Protein AF-A0A2W5URW1-F1 (afdb_monomer_lite)

Sequence (101 aa):
MTDADARSLTDVIAAGRPHHLDSVLAIVEPGADFSPEARQAFMGMGPVKIEKHVYVAVVVHSAPLRVLLSFVIRMSGAVSSTRFFESEAAAARWLHASLDT

Radius of gyration: 13.68 Å; chains: 1; bounding box: 35×24×35 Å

Structure (mmCIF, N/CA/C/O backbone):
data_AF-A0A2W5URW1-F1
#
_entry.id   AF-A0A2W5URW1-F1
#
loop_
_atom_site.group_PDB
_atom_site.id
_atom_site.type_symbol
_atom_site.label_atom_id
_atom_site.label_alt_id
_atom_site.label_comp_id
_atom_site.label_asym_id
_atom_site.label_entity_id
_atom_site.label_seq_id
_atom_site.pdbx_PDB_ins_code
_atom_site.Cartn_x
_atom_site.Cartn_y
_atom_site.Cartn_z
_atom_site.occupancy
_atom_site.B_iso_or_equiv
_atom_site.auth_seq_id
_atom_site.auth_comp_id
_atom_site.auth_asym_id
_atom_site.auth_atom_id
_atom_site.pdbx_PDB_model_num
ATOM 1 N N . MET A 1 1 ? -0.990 -2.790 13.512 1.00 61.00 1 MET A N 1
ATOM 2 C CA . MET A 1 1 ? 0.465 -2.655 13.315 1.00 61.00 1 MET A CA 1
ATOM 3 C C . MET A 1 1 ? 1.049 -1.985 14.544 1.00 61.00 1 MET A C 1
ATOM 5 O O . MET A 1 1 ? 0.560 -0.931 14.934 1.00 61.00 1 MET A O 1
ATOM 9 N N . THR A 1 2 ? 2.018 -2.630 15.174 1.00 71.62 2 THR A N 1
ATOM 10 C CA . THR A 1 2 ? 2.778 -2.148 16.333 1.00 71.62 2 THR A CA 1
ATOM 11 C C . THR A 1 2 ? 4.132 -1.578 15.889 1.00 71.62 2 THR A C 1
ATOM 13 O O . THR A 1 2 ? 4.537 -1.762 14.742 1.00 71.62 2 THR A O 1
ATOM 16 N N . ASP A 1 3 ? 4.857 -0.903 16.788 1.00 69.62 3 ASP A N 1
ATOM 17 C CA . ASP A 1 3 ? 6.235 -0.447 16.514 1.00 69.62 3 ASP A CA 1
ATOM 18 C C . ASP A 1 3 ? 7.179 -1.624 16.204 1.00 69.62 3 ASP A C 1
ATOM 20 O O . ASP A 1 3 ? 8.050 -1.524 15.342 1.00 69.62 3 ASP A O 1
ATOM 24 N N . ALA A 1 4 ? 6.967 -2.773 16.854 1.00 73.81 4 ALA A N 1
ATOM 25 C CA . ALA A 1 4 ? 7.728 -3.989 16.581 1.00 73.81 4 ALA A CA 1
ATOM 26 C C . ALA A 1 4 ? 7.505 -4.484 15.142 1.00 73.81 4 ALA A C 1
ATOM 28 O O . ALA A 1 4 ? 8.476 -4.781 14.449 1.00 73.81 4 ALA A O 1
ATOM 29 N N . ASP A 1 5 ? 6.255 -4.474 14.665 1.00 70.94 5 ASP A N 1
ATOM 30 C CA . ASP A 1 5 ? 5.925 -4.866 13.287 1.00 70.94 5 ASP A CA 1
ATOM 31 C C . ASP A 1 5 ? 6.606 -3.940 12.264 1.00 70.94 5 ASP A C 1
ATOM 33 O O . ASP A 1 5 ? 7.150 -4.402 11.260 1.00 70.94 5 ASP A O 1
ATOM 37 N N . ALA A 1 6 ? 6.624 -2.629 12.535 1.00 69.56 6 ALA A N 1
ATOM 38 C CA . ALA A 1 6 ? 7.269 -1.644 11.667 1.00 69.56 6 ALA A CA 1
ATOM 39 C C . ALA A 1 6 ? 8.794 -1.846 11.589 1.00 69.56 6 ALA A C 1
ATOM 41 O O . ALA A 1 6 ? 9.386 -1.734 10.510 1.00 69.56 6 ALA A O 1
ATOM 42 N N . ARG A 1 7 ? 9.436 -2.190 12.714 1.00 74.38 7 ARG A N 1
ATOM 43 C CA . ARG A 1 7 ? 10.872 -2.508 12.758 1.00 74.38 7 ARG A CA 1
ATOM 44 C C . ARG A 1 7 ? 11.191 -3.785 11.991 1.00 74.38 7 ARG A C 1
ATOM 46 O O . ARG A 1 7 ? 12.072 -3.758 11.139 1.00 74.38 7 ARG A O 1
ATOM 53 N N . SER A 1 8 ? 10.438 -4.861 12.221 1.00 78.69 8 SER A N 1
ATOM 54 C CA . SER A 1 8 ? 10.636 -6.129 11.510 1.00 78.69 8 SER A CA 1
ATOM 55 C C . SER A 1 8 ? 10.449 -5.987 10.000 1.00 78.69 8 SER A C 1
ATOM 57 O O . SER A 1 8 ? 11.203 -6.580 9.232 1.00 78.69 8 SER A O 1
ATOM 59 N N . LEU A 1 9 ? 9.493 -5.164 9.559 1.00 78.06 9 LEU A N 1
ATOM 60 C CA . LEU A 1 9 ? 9.341 -4.846 8.141 1.00 78.06 9 LEU A CA 1
ATOM 61 C C . LEU A 1 9 ? 10.557 -4.071 7.607 1.00 78.06 9 LEU A C 1
ATOM 63 O O . LEU A 1 9 ? 11.091 -4.412 6.554 1.00 78.06 9 LEU A O 1
ATOM 67 N N . THR A 1 10 ? 11.035 -3.065 8.344 1.00 78.50 10 THR A N 1
ATOM 68 C CA . THR A 1 10 ? 12.220 -2.273 7.963 1.00 78.50 10 THR A CA 1
ATOM 69 C C . THR A 1 10 ? 13.467 -3.149 7.809 1.00 78.50 10 THR A C 1
ATOM 71 O O . THR A 1 10 ? 14.243 -2.958 6.871 1.00 78.50 10 THR A O 1
ATOM 74 N N . ASP A 1 11 ? 13.632 -4.150 8.675 1.00 84.25 11 ASP A N 1
ATOM 75 C CA . ASP A 1 11 ? 14.778 -5.064 8.663 1.00 84.25 11 ASP A CA 1
ATOM 76 C C . ASP A 1 11 ? 14.897 -5.898 7.383 1.00 84.25 11 ASP A C 1
ATOM 78 O O . ASP A 1 11 ? 15.997 -6.355 7.060 1.00 84.25 11 ASP A O 1
ATOM 82 N N . VAL A 1 12 ? 13.803 -6.082 6.638 1.00 83.56 12 VAL A N 1
ATOM 83 C CA . VAL A 1 12 ? 13.802 -6.879 5.404 1.00 83.56 12 VAL A CA 1
ATOM 84 C C . VAL A 1 12 ? 13.745 -6.045 4.121 1.00 83.56 12 VAL A C 1
ATOM 86 O O . VAL A 1 12 ? 14.201 -6.534 3.088 1.00 83.56 12 VAL A O 1
ATOM 89 N N . ILE A 1 13 ? 13.265 -4.795 4.178 1.00 80.75 13 ILE A N 1
ATOM 90 C CA . ILE A 1 13 ? 13.118 -3.912 2.997 1.00 80.75 13 ILE A CA 1
ATOM 91 C C . ILE A 1 13 ? 14.211 -2.836 2.866 1.00 80.75 13 ILE A C 1
ATOM 93 O O . ILE A 1 13 ? 14.306 -2.164 1.835 1.00 80.75 13 ILE A O 1
ATOM 97 N N . ALA A 1 14 ? 15.025 -2.626 3.907 1.00 81.06 14 ALA A N 1
ATOM 98 C CA . ALA A 1 14 ? 16.101 -1.634 3.883 1.00 81.06 14 ALA A CA 1
ATOM 99 C C . ALA A 1 14 ? 17.168 -1.945 2.815 1.00 81.06 14 ALA A C 1
ATOM 101 O O . ALA A 1 14 ? 17.317 -3.079 2.368 1.00 81.06 14 ALA A O 1
ATOM 102 N N . ALA A 1 15 ? 17.952 -0.935 2.430 1.00 80.19 15 ALA A N 1
ATOM 103 C CA . ALA A 1 15 ? 19.024 -1.098 1.448 1.00 80.19 15 ALA A CA 1
ATOM 104 C C . ALA A 1 15 ? 19.978 -2.249 1.819 1.00 80.19 15 ALA A C 1
ATOM 106 O O . ALA A 1 15 ? 20.466 -2.332 2.947 1.00 80.19 15 ALA A O 1
ATOM 107 N N . GLY A 1 16 ? 20.231 -3.147 0.862 1.00 82.88 16 GLY A N 1
ATOM 108 C CA . GLY A 1 16 ? 21.068 -4.336 1.062 1.00 82.88 16 GLY A CA 1
ATOM 109 C C . GLY A 1 16 ? 20.379 -5.507 1.776 1.00 82.88 16 GLY A C 1
ATOM 110 O O . GLY A 1 16 ? 21.047 -6.488 2.104 1.00 82.88 16 GLY A O 1
ATOM 111 N N . ARG A 1 17 ? 19.067 -5.427 2.029 1.00 86.56 17 ARG A N 1
ATOM 112 C CA . ARG A 1 17 ? 18.253 -6.523 2.577 1.00 86.56 17 ARG A CA 1
ATOM 113 C C . ARG A 1 17 ? 17.514 -7.289 1.467 1.00 86.56 17 ARG A C 1
ATOM 115 O O . ARG A 1 17 ? 17.417 -6.778 0.353 1.00 86.56 17 ARG A O 1
ATOM 122 N N . PRO A 1 18 ? 17.007 -8.508 1.747 1.00 85.69 18 PRO A N 1
ATOM 123 C CA . PRO A 1 18 ? 16.477 -9.404 0.715 1.00 85.69 18 PRO A CA 1
ATOM 124 C C . PRO A 1 18 ? 15.322 -8.844 -0.119 1.00 85.69 18 PRO A C 1
ATOM 126 O O . PRO A 1 18 ? 15.215 -9.210 -1.280 1.00 85.69 18 PRO A O 1
ATOM 129 N N . HIS A 1 19 ? 14.495 -7.965 0.455 1.00 83.75 19 HIS A N 1
ATOM 130 C CA . HIS A 1 19 ? 13.318 -7.387 -0.203 1.00 83.75 19 HIS A CA 1
ATOM 131 C C . HIS A 1 19 ? 13.500 -5.903 -0.525 1.00 83.75 19 HIS A C 1
ATOM 133 O O . HIS A 1 19 ? 12.539 -5.138 -0.625 1.00 83.75 19 HIS A O 1
ATOM 139 N N . HIS A 1 20 ? 14.751 -5.456 -0.632 1.00 82.56 20 HIS A N 1
ATOM 140 C CA . HIS A 1 20 ? 15.028 -4.096 -1.048 1.00 82.56 20 HIS A CA 1
ATOM 141 C C . HIS A 1 20 ? 14.541 -3.873 -2.484 1.00 82.56 20 HIS A C 1
ATOM 143 O O . HIS A 1 20 ? 14.946 -4.597 -3.388 1.00 82.56 20 HIS A O 1
ATOM 149 N N . LEU A 1 21 ? 13.720 -2.836 -2.679 1.00 83.88 21 LEU A N 1
ATOM 150 C CA . LEU A 1 21 ? 13.096 -2.463 -3.961 1.00 83.88 21 LEU A CA 1
ATOM 151 C C . LEU A 1 21 ? 12.019 -3.422 -4.473 1.00 83.88 21 LEU A C 1
ATOM 153 O O . LEU A 1 21 ? 11.509 -3.226 -5.577 1.00 83.88 21 LEU A O 1
ATOM 157 N N . ASP A 1 22 ? 11.603 -4.392 -3.662 1.00 87.69 22 ASP A N 1
ATOM 158 C CA . ASP A 1 22 ? 10.432 -5.189 -3.994 1.00 87.69 22 ASP A CA 1
ATOM 159 C C . ASP A 1 22 ? 9.172 -4.316 -3.957 1.00 87.69 22 ASP A C 1
ATOM 161 O O . ASP A 1 22 ? 8.970 -3.472 -3.076 1.00 87.69 22 ASP A O 1
ATOM 165 N N . SER A 1 23 ? 8.301 -4.531 -4.938 1.00 89.50 23 SER A N 1
ATOM 166 C CA . SER A 1 23 ? 6.980 -3.909 -4.961 1.00 89.50 23 SER A CA 1
ATOM 167 C C . SER A 1 23 ? 6.066 -4.543 -3.912 1.00 89.50 23 SER A C 1
ATOM 169 O O . SER A 1 23 ? 6.136 -5.741 -3.643 1.00 89.50 23 SER A O 1
ATOM 171 N N . VAL A 1 24 ? 5.182 -3.741 -3.320 1.00 90.19 24 VAL A N 1
ATOM 172 C CA . VAL A 1 24 ? 4.423 -4.130 -2.124 1.00 90.19 24 VAL A CA 1
ATOM 173 C C . VAL A 1 24 ? 2.938 -4.261 -2.436 1.00 90.19 24 VAL A C 1
ATOM 175 O O . VAL A 1 24 ? 2.316 -3.342 -2.968 1.00 90.19 24 VAL A O 1
ATOM 178 N N . LEU A 1 25 ? 2.347 -5.381 -2.020 1.00 92.38 25 LEU A N 1
ATOM 179 C CA . LEU A 1 25 ? 0.903 -5.544 -1.884 1.00 92.38 25 LEU A CA 1
ATOM 180 C C . LEU A 1 25 ? 0.529 -5.418 -0.403 1.00 92.38 25 LEU A C 1
ATOM 182 O O . LEU A 1 25 ? 0.822 -6.303 0.395 1.00 92.38 25 LEU A O 1
ATOM 186 N N . ALA A 1 26 ? -0.112 -4.313 -0.031 1.00 90.44 26 ALA A N 1
ATOM 187 C CA . ALA A 1 26 ? -0.583 -4.058 1.324 1.00 90.44 26 ALA A CA 1
ATOM 188 C C . ALA A 1 26 ? -2.089 -4.321 1.418 1.00 90.44 26 ALA A C 1
ATOM 190 O O . ALA A 1 26 ? -2.879 -3.691 0.713 1.00 90.44 26 ALA A O 1
ATOM 191 N N . ILE A 1 27 ? -2.496 -5.218 2.314 1.00 92.00 27 ILE A N 1
ATOM 192 C CA . ILE A 1 27 ? -3.904 -5.531 2.564 1.00 92.00 27 ILE A CA 1
ATOM 193 C C . ILE A 1 27 ? -4.298 -4.931 3.906 1.00 92.00 27 ILE A C 1
ATOM 195 O O . ILE A 1 27 ? -3.726 -5.258 4.944 1.00 92.00 27 ILE A O 1
ATOM 199 N N . VAL A 1 28 ? -5.268 -4.022 3.878 1.00 88.88 28 VAL A N 1
ATOM 200 C CA . VAL A 1 28 ? -5.826 -3.431 5.089 1.00 88.88 28 VAL A CA 1
ATOM 201 C C . VAL A 1 28 ? -7.034 -4.249 5.520 1.00 88.88 28 VAL A C 1
ATOM 203 O O . VAL A 1 28 ? -8.074 -4.247 4.850 1.00 88.88 28 VAL A O 1
ATOM 206 N N . GLU A 1 29 ? -6.875 -4.936 6.649 1.00 85.25 29 GLU A N 1
ATOM 207 C CA . GLU A 1 29 ? -7.913 -5.768 7.253 1.00 85.25 29 GLU A CA 1
ATOM 208 C C . GLU A 1 29 ? -9.213 -4.981 7.502 1.00 85.25 29 GLU A C 1
ATOM 210 O O . GLU A 1 29 ? -9.173 -3.808 7.907 1.00 85.25 29 GLU A O 1
ATOM 215 N N . PRO A 1 30 ? -10.389 -5.597 7.290 1.00 80.00 30 PRO A N 1
ATOM 216 C CA . PRO A 1 30 ? -11.661 -4.993 7.655 1.00 80.00 30 PRO A CA 1
ATOM 217 C C . PRO A 1 30 ? -11.695 -4.622 9.143 1.00 80.00 30 PRO A C 1
ATOM 219 O O . PRO A 1 30 ? -11.359 -5.422 10.010 1.00 80.00 30 PRO A O 1
ATOM 222 N N . GLY A 1 31 ? -12.118 -3.394 9.447 1.00 78.19 31 GLY A N 1
ATOM 223 C CA . GLY A 1 3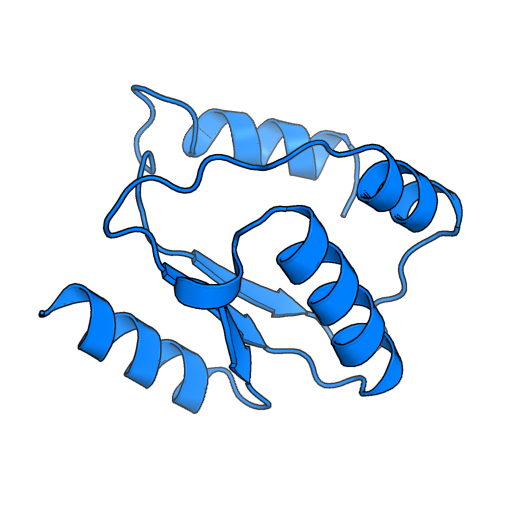1 ? -12.161 -2.892 10.824 1.00 78.19 31 GLY A CA 1
ATOM 224 C C . GLY A 1 31 ? -10.817 -2.398 11.368 1.00 78.19 31 GLY A C 1
ATOM 225 O O . GLY A 1 31 ? -10.769 -1.953 12.512 1.00 78.19 31 GLY A O 1
ATOM 226 N N . ALA A 1 32 ? -9.746 -2.412 10.566 1.00 78.81 32 ALA A N 1
ATOM 227 C CA . ALA A 1 32 ? -8.525 -1.704 10.919 1.00 78.81 32 ALA A CA 1
ATOM 228 C C . ALA A 1 32 ? -8.814 -0.202 11.071 1.00 78.81 32 ALA A C 1
ATOM 230 O O . ALA A 1 32 ? -9.346 0.441 10.162 1.00 78.81 32 ALA A O 1
ATOM 231 N N . ASP A 1 33 ? -8.429 0.353 12.216 1.00 71.75 33 ASP A N 1
ATOM 232 C CA . ASP A 1 33 ? -8.425 1.789 12.463 1.00 71.75 33 ASP A CA 1
ATOM 233 C C . ASP A 1 33 ? -7.008 2.235 12.828 1.00 71.75 33 ASP A C 1
ATO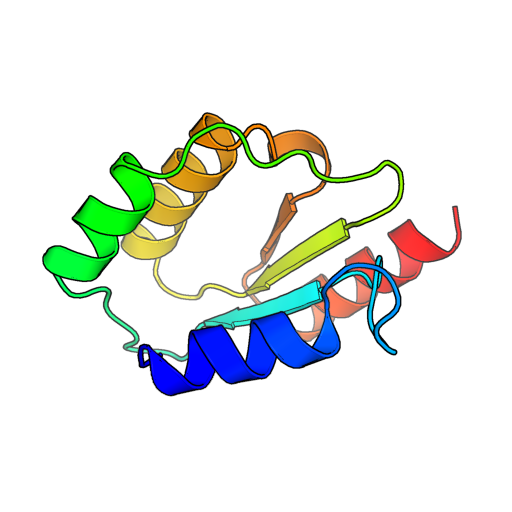M 235 O O . ASP A 1 33 ? -6.221 1.488 13.417 1.00 71.75 33 ASP A O 1
ATOM 239 N N . PHE A 1 34 ? -6.676 3.465 12.461 1.00 69.44 34 PHE A N 1
ATOM 240 C CA . PHE A 1 34 ? -5.452 4.103 12.914 1.00 69.44 34 PHE A CA 1
ATOM 241 C C . PHE A 1 34 ? -5.732 4.837 14.210 1.00 69.44 34 PHE A C 1
ATOM 243 O O . PHE A 1 34 ? -6.597 5.719 14.248 1.00 69.44 34 PHE A O 1
ATOM 250 N N . SER A 1 35 ? -4.935 4.538 15.236 1.00 72.44 35 SER A N 1
ATOM 251 C CA . SER A 1 35 ? -4.942 5.335 16.455 1.00 72.44 35 SER A CA 1
ATOM 252 C C . SER A 1 35 ? -4.588 6.801 16.138 1.00 72.44 35 SER A C 1
ATOM 254 O O . SER A 1 35 ? -3.903 7.075 15.141 1.00 72.44 35 SER A O 1
ATOM 256 N N . PRO A 1 36 ? -5.042 7.769 16.949 1.00 71.38 36 PRO A N 1
ATOM 257 C CA . PRO A 1 36 ? -4.695 9.178 16.770 1.00 71.38 36 PRO A CA 1
ATOM 258 C C . PRO A 1 36 ? -3.181 9.419 16.656 1.00 71.38 36 PRO A C 1
ATOM 260 O O . PRO A 1 36 ? -2.741 10.226 15.838 1.00 71.38 36 PRO A O 1
ATOM 263 N N . GLU A 1 37 ? -2.383 8.671 17.414 1.00 71.56 37 GLU A N 1
ATOM 264 C CA . GLU A 1 37 ? -0.921 8.749 17.432 1.00 71.56 37 GLU A CA 1
ATOM 265 C C . GLU A 1 37 ? -0.324 8.285 16.099 1.00 71.56 37 GLU A C 1
ATOM 267 O O . GLU A 1 37 ? 0.560 8.943 15.551 1.00 71.56 37 GLU A O 1
ATOM 272 N N . ALA A 1 38 ? -0.852 7.201 15.519 1.00 68.38 38 ALA A N 1
ATOM 273 C CA . ALA A 1 38 ? -0.433 6.732 14.201 1.00 68.38 38 ALA A CA 1
ATOM 274 C C . ALA A 1 38 ? -0.731 7.779 13.114 1.00 68.38 38 ALA A C 1
ATOM 276 O O . ALA A 1 38 ? 0.101 8.029 12.242 1.00 68.38 38 ALA A O 1
ATOM 277 N N . ARG A 1 39 ? -1.886 8.456 13.194 1.00 69.44 39 ARG A N 1
ATOM 278 C CA . ARG A 1 39 ? -2.243 9.548 12.267 1.00 69.44 39 ARG A CA 1
ATOM 279 C C . ARG A 1 39 ? -1.269 10.724 12.379 1.00 69.44 39 ARG A C 1
ATOM 281 O O . ARG A 1 39 ? -0.858 11.260 11.352 1.00 69.44 39 ARG A O 1
ATOM 288 N N . GLN A 1 40 ? -0.862 11.093 13.596 1.00 69.38 40 GLN A N 1
ATOM 289 C CA . GLN A 1 40 ? 0.146 12.137 13.816 1.00 69.38 40 GLN A CA 1
ATOM 290 C C . GLN A 1 40 ? 1.522 11.743 13.270 1.00 69.38 40 GLN A C 1
ATOM 292 O O . GLN A 1 40 ? 2.175 12.566 12.628 1.00 69.38 40 GLN A O 1
ATOM 297 N N . ALA A 1 41 ? 1.938 10.489 13.457 1.00 69.19 41 ALA A N 1
ATOM 298 C CA . ALA A 1 41 ? 3.192 9.986 12.903 1.00 69.19 41 ALA A CA 1
ATOM 299 C C . ALA A 1 41 ? 3.222 10.102 11.368 1.00 69.19 41 ALA A C 1
ATOM 301 O O . ALA A 1 41 ? 4.212 10.571 10.807 1.00 69.19 41 ALA A O 1
ATOM 302 N N . PHE A 1 42 ? 2.115 9.779 10.688 1.00 65.50 42 PHE A N 1
ATOM 303 C CA . PHE A 1 42 ? 2.013 9.939 9.233 1.00 65.50 42 PHE A CA 1
ATOM 304 C C . PHE A 1 42 ? 2.101 11.397 8.771 1.00 65.50 42 PHE A C 1
ATOM 306 O O . PHE A 1 42 ? 2.674 11.662 7.719 1.00 65.50 42 PHE A O 1
ATOM 313 N N . MET A 1 43 ? 1.565 12.348 9.541 1.00 64.19 43 MET A N 1
ATOM 314 C CA . MET A 1 43 ? 1.669 13.777 9.216 1.00 64.19 43 MET A CA 1
ATOM 315 C C . MET A 1 43 ? 3.088 14.333 9.409 1.00 64.19 43 MET A C 1
ATOM 317 O O . MET A 1 43 ? 3.438 15.330 8.781 1.00 64.19 43 MET A O 1
ATOM 321 N N . GLY A 1 44 ? 3.889 13.707 10.276 1.00 60.00 44 GLY A N 1
ATOM 322 C CA . GLY A 1 44 ? 5.289 14.066 10.517 1.00 60.00 44 GLY A CA 1
ATOM 323 C C . GLY A 1 44 ? 6.285 13.406 9.559 1.00 60.00 44 GLY A C 1
ATOM 324 O O . GLY A 1 44 ? 7.450 13.803 9.527 1.00 60.00 44 GLY A O 1
ATOM 325 N N . MET A 1 45 ? 5.856 12.416 8.771 1.00 60.00 45 MET A N 1
ATOM 326 C CA . MET A 1 45 ? 6.704 11.793 7.759 1.00 60.00 45 MET A CA 1
ATOM 327 C C . MET A 1 45 ? 6.960 12.775 6.612 1.00 60.00 45 MET A C 1
ATOM 329 O O . MET A 1 45 ? 6.046 13.192 5.902 1.00 60.00 45 MET A O 1
ATOM 333 N N . GLY A 1 46 ? 8.231 13.133 6.429 1.00 56.53 46 GLY A N 1
ATOM 334 C CA . GLY A 1 46 ? 8.691 13.875 5.260 1.00 56.53 46 GLY A CA 1
ATOM 335 C C . GLY A 1 46 ? 8.521 13.083 3.953 1.00 56.53 46 GLY A C 1
ATOM 336 O O . GLY A 1 46 ? 8.057 11.939 3.961 1.00 56.53 46 GLY A O 1
ATOM 337 N N . PRO A 1 47 ? 8.910 13.671 2.810 1.00 58.91 47 PRO A N 1
ATOM 338 C CA . PRO A 1 47 ? 8.794 13.009 1.517 1.00 58.91 47 PRO A CA 1
ATOM 339 C C . PRO A 1 47 ? 9.561 11.681 1.518 1.00 58.91 47 PRO A C 1
ATOM 341 O O . PRO A 1 47 ? 10.759 11.637 1.812 1.00 58.91 47 PRO A O 1
ATOM 344 N N . VAL A 1 48 ? 8.867 10.600 1.167 1.00 62.88 48 VAL A N 1
ATOM 345 C CA . VAL A 1 48 ? 9.458 9.272 1.017 1.00 62.88 48 VAL A CA 1
ATOM 346 C C . VAL A 1 48 ? 9.968 9.188 -0.413 1.00 62.88 48 VAL A C 1
ATOM 348 O O . VAL A 1 48 ? 9.190 9.210 -1.366 1.00 62.88 48 VAL A O 1
ATOM 351 N N . LYS A 1 49 ? 11.290 9.113 -0.584 1.00 60.91 49 LYS A N 1
ATOM 352 C CA . LYS A 1 49 ? 11.875 8.843 -1.898 1.00 60.91 49 LYS A CA 1
ATOM 353 C C . LYS A 1 49 ? 11.576 7.394 -2.263 1.00 60.91 49 LYS A C 1
ATOM 355 O O . LYS A 1 49 ? 12.287 6.495 -1.832 1.00 60.91 49 LYS A O 1
ATOM 360 N N . ILE A 1 50 ? 10.519 7.181 -3.037 1.00 64.62 50 ILE A N 1
ATOM 361 C CA . ILE A 1 50 ? 10.298 5.894 -3.689 1.00 64.62 50 ILE A CA 1
ATOM 362 C C . ILE A 1 50 ? 11.244 5.822 -4.882 1.00 64.62 50 ILE A C 1
ATOM 364 O O . ILE A 1 50 ? 11.249 6.707 -5.744 1.00 64.62 50 ILE A O 1
ATOM 368 N N . GLU A 1 51 ? 12.089 4.799 -4.893 1.00 67.31 51 GLU A N 1
ATOM 369 C CA . GLU A 1 51 ? 12.991 4.546 -6.007 1.00 67.31 51 GLU A CA 1
ATOM 370 C C . GLU A 1 51 ? 12.203 4.191 -7.273 1.00 67.31 51 GLU A C 1
ATOM 372 O O . GLU A 1 51 ? 11.085 3.670 -7.223 1.00 67.31 51 GLU A O 1
ATOM 377 N N . LYS A 1 52 ? 12.775 4.517 -8.437 1.00 65.31 52 LYS A N 1
ATOM 378 C CA . LYS A 1 52 ? 12.144 4.192 -9.719 1.00 65.31 52 LYS A CA 1
ATOM 379 C C . LYS A 1 52 ? 11.929 2.673 -9.782 1.00 65.31 52 LYS A C 1
ATOM 381 O O . LYS A 1 52 ? 12.861 1.936 -9.480 1.00 65.31 52 LYS A O 1
ATOM 386 N N . HIS A 1 53 ? 10.744 2.253 -10.231 1.00 71.50 53 HIS A N 1
ATOM 387 C CA . HIS A 1 53 ? 10.303 0.853 -10.400 1.00 71.50 53 HIS A CA 1
ATOM 388 C C . HIS A 1 53 ? 9.791 0.126 -9.142 1.00 71.50 53 HIS A C 1
ATOM 390 O O . HIS A 1 53 ? 9.501 -1.063 -9.213 1.00 71.50 53 HIS A O 1
ATOM 396 N N . VAL A 1 54 ? 9.590 0.826 -8.020 1.00 85.81 54 VAL A N 1
ATOM 397 C CA . VAL A 1 54 ? 8.845 0.266 -6.878 1.00 85.81 54 VAL A CA 1
ATOM 398 C C . VAL A 1 54 ? 7.379 0.680 -6.972 1.00 85.81 54 VAL A C 1
ATOM 400 O O . VAL A 1 54 ? 7.068 1.873 -6.963 1.00 85.81 54 VAL A O 1
ATOM 403 N N . TYR A 1 55 ? 6.477 -0.298 -7.034 1.00 90.44 55 TYR A N 1
ATOM 404 C CA . TYR A 1 55 ? 5.028 -0.109 -7.075 1.00 90.44 55 TYR A CA 1
ATOM 405 C C . TYR A 1 55 ? 4.379 -0.562 -5.768 1.00 90.44 55 TYR A C 1
ATOM 407 O O . TYR A 1 55 ? 4.814 -1.519 -5.129 1.00 90.44 55 TYR A O 1
ATOM 415 N N . VAL A 1 56 ? 3.309 0.121 -5.367 1.00 91.06 56 VAL A N 1
ATOM 416 C CA . VAL A 1 56 ? 2.571 -0.179 -4.138 1.00 91.06 56 VAL A CA 1
ATOM 417 C C . VAL A 1 56 ? 1.089 -0.331 -4.459 1.00 91.06 56 VAL A C 1
ATOM 419 O O . VAL A 1 56 ? 0.419 0.614 -4.876 1.00 91.06 56 VAL A O 1
ATOM 422 N N . ALA A 1 57 ? 0.551 -1.525 -4.246 1.00 94.62 57 ALA A N 1
ATOM 423 C CA . ALA A 1 57 ? -0.875 -1.794 -4.339 1.00 94.62 57 ALA A CA 1
ATOM 424 C C . ALA A 1 57 ? -1.468 -1.874 -2.931 1.00 94.62 57 ALA A C 1
ATOM 426 O O . ALA A 1 57 ? -1.015 -2.670 -2.115 1.00 94.62 57 ALA A O 1
ATOM 427 N N . VAL A 1 58 ? -2.487 -1.066 -2.637 1.00 93.69 58 VAL A N 1
ATOM 428 C CA . VAL A 1 58 ? -3.127 -1.027 -1.314 1.00 93.69 58 VAL A CA 1
ATOM 429 C C . VAL A 1 58 ? -4.584 -1.455 -1.433 1.00 93.69 58 VAL A C 1
ATOM 431 O O . VAL A 1 58 ? -5.391 -0.764 -2.056 1.00 93.69 58 VAL A O 1
ATOM 434 N N . VAL A 1 59 ? -4.946 -2.576 -0.818 1.00 94.62 59 VAL A N 1
ATOM 435 C CA . VAL A 1 59 ? -6.336 -3.024 -0.706 1.00 94.62 59 VAL A CA 1
ATOM 436 C C . VAL A 1 59 ? -6.938 -2.395 0.541 1.00 94.62 59 VAL A C 1
ATOM 438 O O . VAL A 1 59 ? -6.476 -2.653 1.649 1.00 94.62 59 VAL A O 1
ATOM 441 N N . VAL A 1 60 ? -7.963 -1.560 0.374 1.00 92.00 60 VAL A N 1
ATOM 442 C CA . VAL A 1 60 ? -8.633 -0.899 1.497 1.00 92.00 60 VAL A CA 1
ATOM 443 C C . VAL A 1 60 ? -10.144 -0.908 1.290 1.00 92.00 60 VAL A C 1
ATOM 445 O O . VAL A 1 60 ? -10.661 -0.392 0.303 1.00 92.00 60 VAL A O 1
ATOM 448 N N . HIS A 1 61 ? -10.858 -1.493 2.249 1.00 88.31 61 HIS A N 1
ATOM 449 C CA . HIS A 1 61 ? -12.315 -1.655 2.181 1.00 88.31 61 HIS A CA 1
ATOM 450 C C . HIS A 1 61 ? -13.075 -0.490 2.841 1.00 88.31 61 HIS A C 1
ATOM 452 O O . HIS A 1 61 ? -14.273 -0.320 2.638 1.00 88.31 61 HIS A O 1
ATOM 458 N N . SER A 1 62 ? -12.381 0.338 3.629 1.00 87.88 62 SER A N 1
ATOM 459 C CA . SER A 1 62 ? -12.957 1.493 4.323 1.00 87.88 62 SER A CA 1
ATOM 460 C C . SER A 1 62 ? -12.742 2.777 3.519 1.00 87.88 62 SER A C 1
ATOM 462 O O . SER A 1 62 ? -11.608 3.221 3.327 1.00 87.88 62 SER A O 1
ATOM 464 N N . ALA A 1 63 ? -13.833 3.407 3.072 1.00 87.62 63 ALA A N 1
ATOM 465 C CA . ALA A 1 63 ? -13.769 4.667 2.328 1.00 87.62 63 ALA A CA 1
ATOM 466 C C . ALA A 1 63 ? -13.123 5.820 3.132 1.00 87.62 63 ALA A C 1
ATOM 468 O O . ALA A 1 63 ? -12.246 6.488 2.577 1.00 87.62 63 ALA A O 1
ATOM 469 N N . PRO A 1 64 ? -13.446 6.038 4.427 1.00 86.62 64 PRO A N 1
ATOM 470 C CA . PRO A 1 64 ? -12.744 7.032 5.244 1.00 86.62 64 PRO A CA 1
ATOM 471 C C . PRO A 1 64 ? -11.235 6.779 5.318 1.00 86.62 64 PRO A C 1
ATOM 473 O O . PRO A 1 64 ? -10.429 7.702 5.186 1.00 86.62 64 PRO A O 1
ATOM 476 N N . LEU A 1 65 ? -10.847 5.512 5.467 1.00 85.88 65 LEU A N 1
ATOM 477 C CA . LEU A 1 65 ? -9.447 5.120 5.570 1.00 85.88 65 LEU A CA 1
ATOM 478 C C . LEU A 1 65 ? -8.696 5.344 4.257 1.00 85.88 65 LEU A C 1
ATOM 480 O O . LEU A 1 65 ? -7.567 5.828 4.254 1.00 85.88 65 LEU A O 1
ATOM 484 N N . ARG A 1 66 ? -9.353 5.064 3.128 1.00 89.31 66 ARG A N 1
ATOM 485 C CA . ARG A 1 66 ? -8.822 5.332 1.791 1.00 89.31 66 ARG A CA 1
ATOM 486 C C . ARG A 1 66 ? -8.526 6.812 1.576 1.00 89.31 66 ARG A C 1
ATOM 488 O O . ARG A 1 66 ? -7.486 7.141 1.008 1.00 89.31 66 ARG A O 1
ATOM 495 N N . VAL A 1 67 ? -9.415 7.701 2.022 1.00 89.12 67 VAL A N 1
ATOM 496 C CA . VAL A 1 67 ? -9.212 9.157 1.922 1.00 89.12 67 VAL A CA 1
ATOM 497 C C . VAL A 1 67 ? -7.990 9.585 2.731 1.00 89.12 67 VAL A C 1
ATOM 499 O O . VAL A 1 67 ? -7.126 10.285 2.203 1.00 89.12 67 VAL A O 1
ATOM 502 N N . LEU A 1 68 ? -7.880 9.115 3.976 1.00 86.12 68 LEU A N 1
ATOM 503 C CA . LEU A 1 68 ? -6.736 9.406 4.838 1.00 86.12 68 LEU A CA 1
ATOM 504 C C . LEU A 1 68 ? -5.419 8.924 4.215 1.00 86.12 68 LEU A C 1
ATOM 506 O O . LEU A 1 68 ? -4.481 9.704 4.074 1.00 86.12 68 LEU A O 1
ATOM 510 N N . LEU A 1 69 ? -5.357 7.663 3.784 1.00 86.56 69 LEU A N 1
ATOM 511 C CA . LEU A 1 69 ? -4.159 7.101 3.158 1.00 86.56 69 LEU A CA 1
ATOM 512 C C . LEU A 1 69 ? -3.796 7.831 1.859 1.00 86.56 69 LEU A C 1
ATOM 514 O O . LEU A 1 69 ? -2.620 8.064 1.598 1.00 86.56 69 LEU A O 1
ATOM 518 N N . SER A 1 70 ? -4.788 8.248 1.065 1.00 88.50 70 SER A N 1
ATOM 519 C CA . SER A 1 70 ? -4.547 9.026 -0.159 1.00 88.50 70 SER A CA 1
ATOM 520 C C . SER A 1 70 ? -3.870 10.362 0.146 1.00 88.50 70 SER A C 1
ATOM 522 O O . SER A 1 70 ? -2.983 10.789 -0.592 1.00 88.50 70 SER A O 1
ATOM 524 N N . PHE A 1 71 ? -4.265 11.017 1.240 1.00 85.38 71 PHE A N 1
ATOM 525 C CA . PHE A 1 71 ? -3.620 12.244 1.698 1.00 85.38 71 PHE A CA 1
ATOM 526 C C . PHE A 1 71 ? -2.166 11.992 2.116 1.00 85.38 71 PHE A C 1
ATOM 528 O O . PHE A 1 71 ? -1.274 12.706 1.661 1.00 85.38 71 PHE A O 1
ATOM 535 N N . VAL A 1 72 ? -1.912 10.932 2.889 1.00 82.69 72 VAL A N 1
ATOM 536 C CA . VAL A 1 72 ? -0.556 10.539 3.316 1.00 82.69 72 VAL A CA 1
ATOM 537 C C . VAL A 1 72 ? 0.345 10.234 2.114 1.00 82.69 72 VAL A C 1
ATOM 539 O O . VAL A 1 72 ? 1.443 10.773 2.019 1.00 82.69 72 VAL A O 1
ATOM 542 N N . ILE A 1 73 ? -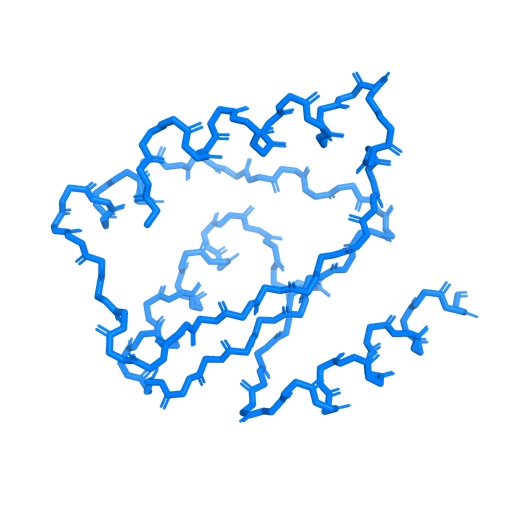0.132 9.443 1.149 1.00 84.94 73 ILE A N 1
ATOM 543 C CA . ILE A 1 73 ? 0.603 9.109 -0.086 1.00 84.94 73 ILE A CA 1
ATOM 544 C C . ILE A 1 73 ? 0.894 10.353 -0.930 1.00 84.94 73 ILE A C 1
ATOM 546 O O . ILE A 1 73 ? 1.951 10.468 -1.553 1.00 84.94 73 ILE A O 1
ATOM 550 N N . ARG A 1 74 ? -0.032 11.317 -0.944 1.00 84.62 74 ARG A N 1
ATOM 551 C CA . ARG A 1 74 ? 0.184 12.594 -1.623 1.00 84.62 74 ARG A CA 1
ATOM 552 C C . ARG A 1 74 ? 1.272 13.421 -0.953 1.00 84.62 74 ARG A C 1
ATOM 554 O O . ARG A 1 74 ? 2.101 13.986 -1.659 1.00 84.62 74 ARG A O 1
ATOM 561 N N . MET A 1 75 ? 1.283 13.479 0.376 1.00 79.56 75 MET A N 1
ATOM 562 C CA . MET A 1 75 ? 2.318 14.190 1.129 1.00 79.56 75 MET A CA 1
ATOM 563 C C . MET A 1 75 ? 3.688 13.520 1.014 1.00 79.56 75 MET A C 1
ATOM 565 O O . MET A 1 75 ? 4.698 14.217 0.940 1.00 79.56 75 MET A O 1
ATOM 569 N N . SER A 1 76 ? 3.732 12.188 0.942 1.00 76.88 76 SER A N 1
ATOM 570 C CA . SER A 1 76 ? 4.987 11.449 0.813 1.00 76.88 76 SER A CA 1
ATOM 571 C C . SER A 1 76 ? 5.597 11.515 -0.591 1.00 76.88 76 SER A C 1
ATOM 573 O O . SER A 1 76 ? 6.770 11.194 -0.743 1.00 76.88 76 SER A O 1
ATOM 575 N N . GLY A 1 77 ? 4.838 11.945 -1.607 1.00 79.38 77 GLY A N 1
ATOM 576 C CA . GLY A 1 77 ? 5.283 11.987 -3.006 1.00 79.38 77 GLY A CA 1
ATOM 577 C C . GLY A 1 77 ? 5.129 10.658 -3.755 1.00 79.38 77 GLY A C 1
ATOM 578 O O . GLY A 1 77 ? 5.581 10.537 -4.890 1.00 79.38 77 GLY A O 1
ATOM 579 N N . ALA A 1 78 ? 4.449 9.677 -3.160 1.00 82.44 78 ALA A N 1
ATOM 580 C CA . ALA A 1 78 ? 4.302 8.310 -3.665 1.00 82.44 78 ALA A CA 1
ATOM 581 C C . ALA A 1 78 ? 3.128 8.108 -4.648 1.00 82.44 78 ALA A C 1
ATOM 583 O O . ALA A 1 78 ? 2.750 6.977 -4.953 1.00 82.44 78 ALA A O 1
ATOM 584 N N . VAL A 1 79 ? 2.504 9.191 -5.125 1.00 85.44 79 VAL A N 1
ATOM 585 C CA . VAL A 1 79 ? 1.244 9.135 -5.895 1.00 85.44 79 VAL A CA 1
ATOM 586 C C . VAL A 1 79 ? 1.387 8.354 -7.200 1.00 85.44 79 VAL A C 1
ATOM 588 O O . VAL A 1 79 ? 0.476 7.624 -7.570 1.00 85.44 79 VAL A O 1
ATOM 591 N N . SER A 1 80 ? 2.510 8.496 -7.906 1.00 85.56 80 SER A N 1
ATOM 592 C CA . SER A 1 80 ? 2.706 7.864 -9.218 1.00 85.56 80 SER A CA 1
ATOM 593 C C . SER A 1 80 ? 2.959 6.359 -9.146 1.00 85.56 80 SER A C 1
ATOM 595 O O . SER A 1 80 ? 2.743 5.666 -10.135 1.00 85.56 80 SER A O 1
ATOM 597 N N . SER A 1 81 ? 3.418 5.856 -8.001 1.00 87.56 81 SER A N 1
ATOM 598 C CA . SER A 1 81 ? 3.745 4.445 -7.782 1.00 87.56 81 SER A CA 1
ATOM 599 C C . SER A 1 81 ? 2.714 3.706 -6.934 1.00 87.56 81 SER A C 1
ATOM 601 O O . SER A 1 81 ? 2.797 2.485 -6.824 1.00 87.56 81 SER A O 1
ATOM 603 N N . THR A 1 82 ? 1.736 4.407 -6.350 1.00 90.62 82 THR A N 1
ATOM 604 C CA . THR A 1 82 ? 0.767 3.807 -5.425 1.00 90.62 82 THR A CA 1
ATOM 605 C C . THR A 1 82 ? -0.646 3.795 -5.992 1.00 90.62 82 THR A C 1
ATOM 607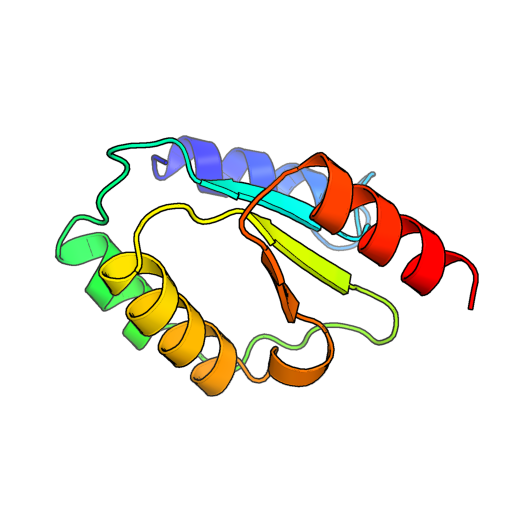 O O . THR A 1 82 ? -1.134 4.808 -6.495 1.00 90.62 82 THR A O 1
ATOM 610 N N . ARG A 1 83 ? -1.355 2.670 -5.850 1.00 94.06 83 ARG A N 1
ATOM 611 C CA . ARG A 1 83 ? -2.751 2.540 -6.281 1.00 94.06 83 ARG A CA 1
ATOM 612 C C . ARG A 1 83 ? -3.610 1.798 -5.261 1.00 94.06 83 ARG A C 1
ATOM 614 O O . ARG A 1 83 ? -3.185 0.806 -4.679 1.00 94.06 83 ARG A O 1
ATOM 621 N N . PHE A 1 84 ? -4.840 2.279 -5.075 1.00 94.38 84 PHE A N 1
ATOM 622 C CA . PHE A 1 84 ? -5.829 1.666 -4.186 1.00 94.38 84 PHE A CA 1
ATOM 623 C C . PHE A 1 84 ? -6.764 0.710 -4.922 1.00 94.38 84 PHE A C 1
ATOM 625 O O . PHE A 1 84 ? -7.178 0.983 -6.052 1.00 94.38 84 PHE A O 1
ATOM 632 N N . PHE A 1 85 ? -7.158 -0.357 -4.235 1.00 95.19 85 PHE A N 1
ATOM 633 C CA . PHE A 1 85 ? -8.034 -1.406 -4.740 1.00 95.19 85 PHE A CA 1
ATOM 634 C C . PHE A 1 85 ? -9.066 -1.823 -3.692 1.00 95.19 85 PHE A C 1
ATOM 636 O O . PHE A 1 85 ? -8.860 -1.659 -2.491 1.00 95.19 85 PHE A O 1
ATOM 643 N N . GLU A 1 86 ? -10.165 -2.398 -4.170 1.00 90.94 86 GLU A N 1
ATOM 644 C CA . GLU A 1 86 ? -11.224 -2.993 -3.340 1.00 90.94 86 GLU A CA 1
ATOM 645 C C . GLU A 1 86 ? -11.103 -4.520 -3.245 1.00 90.94 86 GLU A C 1
ATOM 647 O O . GLU A 1 86 ? -11.864 -5.156 -2.530 1.00 90.94 86 GLU A O 1
ATOM 652 N N . SER A 1 87 ? -10.169 -5.130 -3.983 1.00 93.38 87 SER A N 1
ATOM 653 C CA . SER A 1 87 ? -9.906 -6.567 -3.909 1.00 93.38 87 SER A CA 1
ATOM 654 C C . SER A 1 87 ? -8.434 -6.880 -4.133 1.00 93.38 87 SER A C 1
ATOM 656 O O . SER A 1 87 ? -7.761 -6.248 -4.954 1.00 93.38 87 SER A O 1
ATOM 658 N N . GLU A 1 88 ? -7.961 -7.911 -3.439 1.00 94.31 88 GLU A N 1
ATOM 659 C CA . GLU A 1 88 ? -6.610 -8.451 -3.584 1.00 94.31 88 GLU A CA 1
ATOM 660 C C . GLU A 1 88 ? -6.344 -8.943 -5.009 1.00 94.31 88 GLU A C 1
ATOM 662 O O . GLU A 1 88 ? -5.319 -8.615 -5.598 1.00 94.31 88 GLU A O 1
ATOM 667 N N . ALA A 1 89 ? -7.308 -9.633 -5.625 1.00 95.25 89 ALA A N 1
ATOM 668 C CA . ALA A 1 89 ? -7.157 -10.151 -6.982 1.00 95.25 89 ALA A CA 1
ATOM 669 C C . ALA A 1 89 ? -6.920 -9.040 -8.023 1.00 95.25 89 ALA A C 1
ATOM 671 O O . ALA A 1 89 ? -6.132 -9.215 -8.952 1.00 95.25 89 ALA A O 1
ATOM 672 N N . ALA A 1 90 ? -7.593 -7.891 -7.896 1.00 94.69 90 ALA A N 1
ATOM 673 C CA . ALA A 1 90 ? -7.361 -6.755 -8.789 1.00 94.69 90 ALA A CA 1
ATOM 674 C C . ALA A 1 90 ? -6.004 -6.087 -8.526 1.00 94.69 90 ALA A C 1
ATOM 676 O O . ALA A 1 90 ? -5.312 -5.720 -9.477 1.00 94.69 90 ALA A O 1
ATOM 677 N N . ALA A 1 91 ? -5.629 -5.967 -7.252 1.00 95.12 91 ALA A N 1
ATOM 678 C CA . ALA A 1 91 ? -4.364 -5.392 -6.820 1.00 95.12 91 ALA A CA 1
ATOM 679 C C . ALA A 1 91 ? -3.165 -6.208 -7.325 1.00 95.12 91 ALA A C 1
ATOM 681 O O . ALA A 1 91 ? -2.269 -5.653 -7.958 1.00 95.12 91 ALA A O 1
ATOM 682 N N . ALA A 1 92 ? -3.193 -7.528 -7.130 1.00 94.69 92 ALA A N 1
ATOM 683 C CA . ALA A 1 92 ? -2.143 -8.442 -7.566 1.00 94.69 92 ALA A CA 1
ATOM 684 C C . ALA A 1 92 ? -1.954 -8.424 -9.090 1.00 94.69 92 ALA A C 1
ATOM 686 O O . ALA A 1 92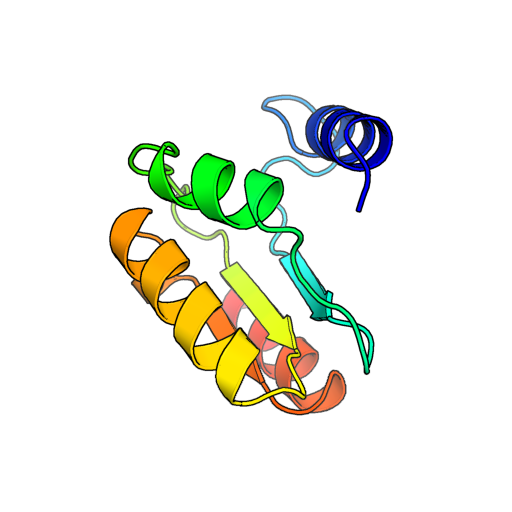 ? -0.826 -8.329 -9.569 1.00 94.69 92 ALA A O 1
ATOM 687 N N . ARG A 1 93 ? -3.051 -8.433 -9.866 1.00 95.62 93 ARG A N 1
ATOM 688 C CA . ARG A 1 93 ? -2.977 -8.334 -11.335 1.00 95.62 93 ARG A CA 1
ATOM 689 C C . ARG A 1 93 ? -2.309 -7.046 -11.800 1.00 95.62 93 ARG A C 1
ATOM 691 O O . ARG A 1 93 ? -1.504 -7.081 -12.723 1.00 95.62 93 ARG A O 1
ATOM 698 N N . TRP A 1 94 ? -2.654 -5.914 -11.187 1.00 94.44 94 TRP A N 1
ATOM 699 C CA . TRP A 1 94 ? -2.032 -4.637 -11.532 1.00 94.44 94 TRP A CA 1
ATOM 700 C C . TRP A 1 94 ? -0.552 -4.604 -11.151 1.00 94.44 94 TRP A C 1
ATOM 702 O O . TRP A 1 94 ? 0.258 -4.124 -11.940 1.00 94.44 94 TRP A O 1
ATOM 712 N N . LEU A 1 95 ? -0.202 -5.127 -9.972 1.00 92.44 95 LEU A N 1
ATOM 713 C CA . LEU A 1 95 ? 1.178 -5.148 -9.498 1.00 92.44 95 LEU A CA 1
ATOM 714 C C . LEU A 1 95 ? 2.060 -5.975 -10.437 1.00 92.44 95 LEU A C 1
ATOM 716 O O . LEU A 1 95 ? 3.090 -5.489 -10.885 1.00 92.44 95 LEU A O 1
ATOM 720 N N . HIS A 1 96 ? 1.603 -7.173 -10.810 1.00 91.81 96 HIS A N 1
ATOM 721 C CA . HIS A 1 96 ? 2.308 -8.040 -11.751 1.00 91.81 96 HIS A CA 1
ATOM 722 C C . HIS A 1 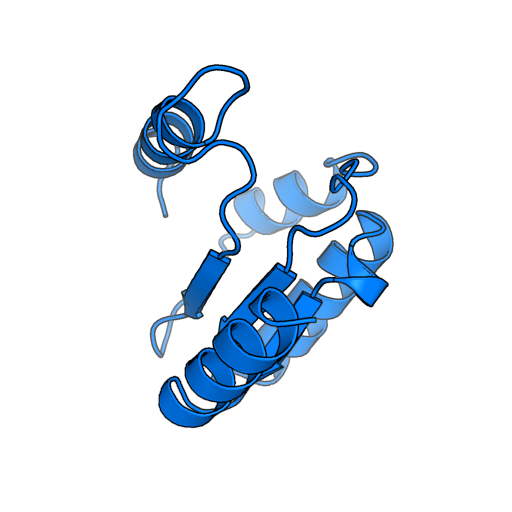96 ? 2.499 -7.365 -13.116 1.00 91.81 96 HIS A C 1
ATOM 724 O O . HIS A 1 96 ? 3.621 -7.242 -13.588 1.00 91.81 96 HIS A O 1
ATOM 730 N N . ALA A 1 97 ? 1.428 -6.801 -13.686 1.00 90.94 97 ALA A N 1
ATOM 731 C CA . ALA A 1 97 ? 1.504 -6.091 -14.963 1.00 90.94 97 ALA A CA 1
ATOM 732 C C . ALA A 1 97 ? 2.410 -4.847 -14.933 1.00 90.94 97 ALA A C 1
ATOM 734 O O . ALA A 1 97 ? 2.892 -4.438 -15.980 1.00 90.94 97 ALA A O 1
ATOM 735 N N . SER A 1 98 ? 2.610 -4.228 -13.763 1.00 88.75 98 SER A N 1
ATOM 736 C CA . SER A 1 98 ? 3.483 -3.053 -13.615 1.00 88.75 98 SER A CA 1
ATOM 737 C C . SER A 1 98 ? 4.957 -3.439 -13.459 1.00 88.75 98 SER A C 1
ATOM 739 O O . SER A 1 98 ? 5.829 -2.646 -13.800 1.00 88.75 98 SER A O 1
ATOM 741 N N . LEU A 1 99 ? 5.230 -4.647 -12.958 1.00 84.69 99 LEU A N 1
ATOM 742 C CA . LEU A 1 99 ? 6.577 -5.200 -12.807 1.00 84.69 99 LEU A CA 1
ATOM 743 C C . LEU A 1 99 ? 7.155 -5.741 -14.124 1.00 84.69 99 LEU A C 1
ATOM 745 O O . LEU A 1 99 ? 8.371 -5.751 -14.283 1.00 84.69 99 LEU A O 1
ATOM 749 N N . ASP A 1 100 ? 6.299 -6.163 -15.058 1.00 75.50 100 ASP A N 1
ATOM 750 C CA . ASP A 1 100 ? 6.700 -6.717 -16.362 1.00 75.50 100 ASP A CA 1
ATOM 751 C C . ASP A 1 100 ? 6.942 -5.643 -17.452 1.00 75.50 100 ASP A C 1
ATOM 753 O O . ASP A 1 100 ? 7.155 -5.982 -18.620 1.00 75.50 100 ASP A O 1
ATOM 757 N N . THR A 1 101 ? 6.882 -4.354 -17.092 1.00 61.38 101 THR A N 1
ATOM 758 C CA . THR A 1 101 ? 7.076 -3.193 -17.993 1.00 61.38 101 THR A CA 1
ATOM 759 C C . THR A 1 101 ? 8.467 -2.594 -17.887 1.00 61.38 101 THR A C 1
ATOM 761 O O . THR A 1 101 ? 9.014 -2.230 -18.954 1.00 61.38 101 THR A O 1
#

Foldseek 3Di:
DDPVVVVVVCQQQPPPHVCPLPADEAEDDPPDDDDPVNLVVLVPDAAAPNDPLHAYEYADQDPVVVVSVCVSCVRNVNNVRYDYDPDPVVRVVVSVVSNVD

Organism: NCBI:txid48

pLDDT: mean 81.45, std 10.57, range [56.53, 95.62]

Secondary structure (DSSP, 8-state):
--HHHHHHHHHHHSTTSTTTT--EEEEE-TT----HHHHHHHHH-----PPTT--EEEEE--HHHHHHHHHHHHHHT-TTTEEEES-HHHHHHHHHHHHT-